Protein AF-A0A6S7JSS0-F1 (afdb_monomer_lite)

Structure (mmCIF, N/CA/C/O backbone):
data_AF-A0A6S7JSS0-F1
#
_entry.id   AF-A0A6S7JSS0-F1
#
loop_
_atom_site.group_PDB
_atom_site.id
_atom_site.type_symbol
_atom_site.label_atom_id
_atom_site.label_alt_id
_atom_site.label_comp_id
_atom_site.label_asym_id
_atom_site.label_entity_id
_atom_site.label_seq_id
_atom_site.pdbx_PDB_ins_code
_atom_site.Cartn_x
_atom_site.Cartn_y
_atom_site.Cartn_z
_atom_site.occupancy
_atom_site.B_iso_or_equiv
_atom_site.auth_seq_id
_atom_site.auth_comp_id
_atom_site.auth_asym_id
_atom_site.auth_atom_id
_atom_site.pdbx_PDB_model_num
ATOM 1 N N . MET A 1 1 ? -29.352 34.157 48.101 1.00 59.28 1 MET A N 1
ATOM 2 C CA . MET A 1 1 ? -29.872 32.986 47.354 1.00 59.28 1 MET A CA 1
ATOM 3 C C . MET A 1 1 ? -29.575 33.046 45.847 1.00 59.28 1 MET A C 1
ATOM 5 O O . MET A 1 1 ? -29.115 32.053 45.307 1.00 59.28 1 MET A O 1
ATOM 9 N N . PHE A 1 2 ? -29.710 34.199 45.176 1.00 61.00 2 PHE A N 1
ATOM 10 C CA . PHE A 1 2 ? -29.478 34.347 43.722 1.00 61.00 2 PHE A CA 1
ATOM 11 C C . PHE A 1 2 ? -28.030 34.146 43.215 1.00 61.00 2 PHE 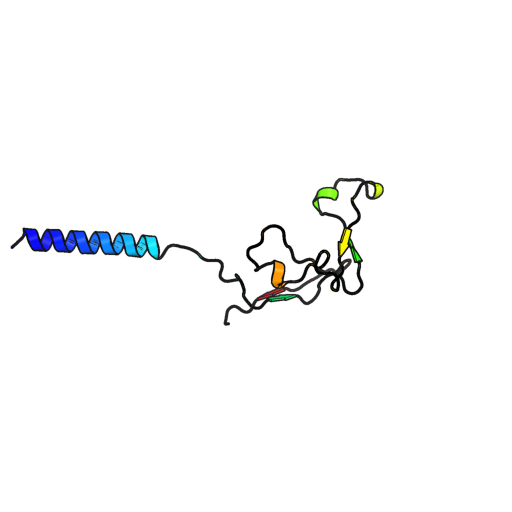A C 1
ATOM 13 O O . PHE A 1 2 ? -27.829 33.821 42.047 1.00 61.00 2 PHE A O 1
ATOM 20 N N . TRP A 1 3 ? -27.013 34.330 44.064 1.00 59.12 3 TRP A N 1
ATOM 21 C CA . TRP A 1 3 ? -25.597 34.257 43.660 1.00 59.12 3 TRP A CA 1
ATOM 22 C C . TRP A 1 3 ? -25.114 32.812 43.437 1.00 59.12 3 TRP A C 1
ATOM 24 O O . TRP A 1 3 ? -24.459 32.521 42.441 1.00 59.12 3 TRP A O 1
ATOM 34 N N . LEU A 1 4 ? -25.537 31.887 44.307 1.00 69.94 4 LEU A N 1
ATOM 35 C CA . LEU A 1 4 ? -25.247 30.450 44.202 1.00 69.94 4 LEU A CA 1
ATOM 36 C C . LEU A 1 4 ? -25.896 29.815 42.962 1.00 69.94 4 LEU A C 1
ATOM 38 O O . LEU A 1 4 ? -25.247 29.042 42.264 1.00 69.94 4 LEU A O 1
ATOM 42 N N . GLN A 1 5 ? -27.136 30.194 42.631 1.00 73.00 5 GLN A N 1
ATOM 43 C CA . GLN A 1 5 ? -27.809 29.729 41.409 1.00 73.00 5 GLN A CA 1
ATOM 44 C C . GLN A 1 5 ? -27.100 30.193 40.130 1.00 73.00 5 GLN A C 1
ATOM 46 O O . GLN A 1 5 ? -26.971 29.416 39.186 1.00 73.00 5 GLN A O 1
ATOM 51 N N . ARG A 1 6 ? -26.612 31.441 40.093 1.00 73.25 6 ARG A N 1
ATOM 52 C CA . ARG A 1 6 ? -25.849 31.960 38.945 1.00 73.25 6 ARG A CA 1
ATOM 53 C C . ARG A 1 6 ? -24.512 31.241 38.776 1.00 73.25 6 ARG A C 1
ATOM 55 O O . ARG A 1 6 ? -24.172 30.878 37.655 1.00 73.25 6 ARG A O 1
ATOM 62 N N . LEU A 1 7 ? -23.790 30.995 39.871 1.00 79.50 7 LEU A N 1
ATOM 63 C CA . LEU A 1 7 ? -22.527 30.250 39.846 1.00 79.50 7 LEU A CA 1
ATOM 64 C C . LEU A 1 7 ? -22.729 28.813 39.337 1.00 79.50 7 LEU A C 1
ATOM 66 O O . LEU A 1 7 ? -21.954 28.322 38.520 1.00 79.50 7 LEU A O 1
ATOM 70 N N . PHE A 1 8 ? -23.811 28.167 39.777 1.00 82.50 8 PHE A N 1
ATOM 71 C CA . PHE A 1 8 ? -24.174 26.812 39.368 1.00 82.50 8 PHE A CA 1
ATOM 72 C C . PHE A 1 8 ? -24.502 26.722 37.870 1.00 82.50 8 PHE A C 1
ATOM 74 O O . PHE A 1 8 ? -23.994 25.841 37.178 1.00 82.50 8 PHE A O 1
ATOM 81 N N . LEU A 1 9 ? -25.276 27.677 37.341 1.00 84.12 9 LEU A N 1
ATOM 82 C CA . LEU A 1 9 ? -25.583 27.767 35.908 1.00 84.12 9 LEU A CA 1
ATOM 83 C C . LEU A 1 9 ? -24.330 28.010 35.054 1.00 84.12 9 LEU A C 1
ATOM 85 O O . LEU A 1 9 ? -24.179 27.388 34.004 1.00 84.12 9 LEU A O 1
ATOM 89 N N . TYR A 1 10 ? -23.408 28.864 35.512 1.00 88.25 10 TYR A N 1
ATOM 90 C CA . TYR A 1 10 ? -22.121 29.069 34.840 1.00 88.25 10 TYR A CA 1
ATOM 91 C C . TYR A 1 10 ? -21.280 27.792 34.815 1.00 88.25 10 TYR A C 1
ATOM 93 O O . TYR A 1 10 ? -20.717 27.450 33.778 1.00 88.25 10 TYR A O 1
ATOM 101 N N . CYS A 1 11 ? -21.227 27.063 35.930 1.00 86.31 11 CYS A N 1
ATOM 102 C CA . CYS A 1 11 ? -20.468 25.820 36.029 1.00 86.31 11 CYS A CA 1
ATOM 103 C C . CYS A 1 11 ? -21.028 24.742 35.086 1.00 86.31 11 CYS A C 1
ATOM 105 O O . CYS A 1 11 ? -20.273 24.133 34.334 1.00 86.31 11 CYS A O 1
ATOM 107 N N . LEU A 1 12 ? -22.357 24.584 35.029 1.00 86.50 12 LEU A N 1
ATOM 108 C CA . LEU A 1 12 ? -23.022 23.683 34.080 1.00 86.50 12 LEU A CA 1
ATOM 109 C C . LEU A 1 12 ? -22.759 24.068 32.618 1.00 86.50 12 LEU A C 1
ATOM 111 O O . LEU A 1 12 ? -22.485 23.197 31.792 1.00 86.50 12 LEU A O 1
ATOM 115 N N . CYS A 1 13 ? -22.802 25.364 32.302 1.00 86.75 13 CYS A N 1
ATOM 116 C CA . CYS A 1 13 ? -22.529 25.859 30.957 1.00 86.75 13 CYS A CA 1
ATOM 117 C C . CYS A 1 13 ? -21.080 25.557 30.545 1.00 86.75 13 CYS A C 1
ATOM 119 O O . CYS A 1 13 ? -20.852 24.942 29.504 1.00 86.75 13 CYS A O 1
ATOM 121 N N . MET A 1 14 ? -20.108 25.874 31.404 1.00 84.25 14 MET A N 1
ATOM 122 C CA . MET A 1 14 ? -18.696 25.570 31.157 1.00 84.25 14 MET A CA 1
ATOM 123 C C . MET A 1 14 ? -18.459 24.062 31.017 1.00 84.25 14 MET A C 1
ATOM 125 O O . MET A 1 14 ? -17.833 23.645 30.047 1.00 84.25 14 MET A O 1
ATOM 129 N N . CYS A 1 15 ? -19.021 23.232 31.904 1.00 85.69 15 CYS A N 1
ATOM 130 C CA . CYS A 1 15 ? -18.938 21.774 31.792 1.00 85.69 15 CYS A CA 1
ATOM 131 C C . CYS A 1 15 ? -19.487 21.273 30.452 1.00 85.69 15 CYS A C 1
ATOM 133 O O . CYS A 1 15 ? -18.858 20.433 29.819 1.00 85.69 15 CYS A O 1
ATOM 135 N N . SER A 1 16 ? -20.613 21.816 29.978 1.00 80.31 16 SER A N 1
ATOM 136 C CA . SER A 1 16 ? -21.195 21.426 28.689 1.00 80.31 16 SER A CA 1
ATOM 137 C C . SER A 1 16 ? -20.324 21.816 27.488 1.00 80.31 16 SER A C 1
ATOM 139 O O . SER A 1 16 ? -20.231 21.052 26.527 1.00 80.31 16 SER A O 1
ATOM 141 N N . VAL A 1 17 ? -19.643 22.965 27.553 1.00 82.88 17 VAL A N 1
ATOM 142 C CA . VAL A 1 17 ? -18.703 23.418 26.518 1.00 82.88 17 VAL A CA 1
ATOM 143 C C . VAL A 1 17 ? -17.461 22.528 26.506 1.00 82.88 17 VAL A C 1
ATOM 145 O O . VAL A 1 17 ? -17.079 22.045 25.443 1.00 82.88 17 VAL A O 1
ATOM 148 N N . PHE A 1 18 ? -16.880 22.231 27.672 1.00 78.50 18 PHE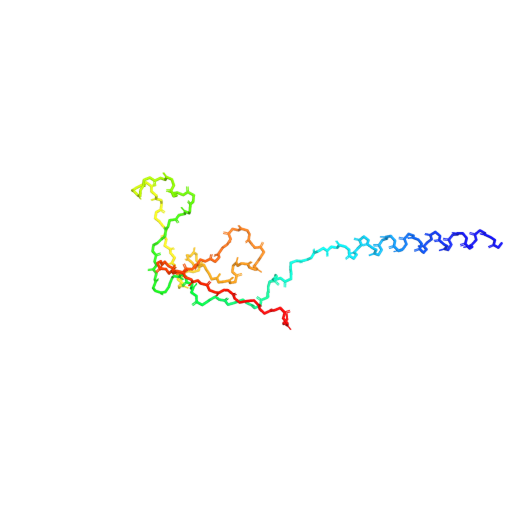 A N 1
ATOM 149 C CA . PHE A 1 18 ? -15.740 21.316 27.775 1.00 78.50 18 PHE A CA 1
ATOM 150 C C . PHE A 1 18 ? -16.086 19.899 27.313 1.00 78.50 18 PHE A C 1
ATOM 152 O O . PHE A 1 18 ? -15.296 19.287 26.600 1.00 78.50 18 PHE A O 1
ATOM 159 N N . TYR A 1 19 ? -17.279 19.398 27.645 1.00 78.19 19 TYR A N 1
ATOM 160 C CA . TYR A 1 19 ? -17.731 18.081 27.197 1.00 78.19 19 TYR A CA 1
ATOM 161 C C . TYR A 1 19 ? -17.863 18.024 25.673 1.00 78.19 19 TYR A C 1
ATOM 163 O O . TYR A 1 19 ? -17.396 17.077 25.048 1.00 78.19 19 TYR A O 1
ATOM 171 N N . ARG A 1 20 ? -18.432 19.072 25.058 1.00 72.38 20 ARG A N 1
ATOM 172 C CA . ARG A 1 20 ? -18.549 19.170 23.596 1.00 72.38 20 ARG A CA 1
ATOM 173 C C . ARG A 1 20 ? -17.184 19.239 22.914 1.00 72.38 20 ARG A C 1
ATOM 175 O O . ARG A 1 20 ? -16.979 18.519 21.942 1.00 72.38 20 ARG A O 1
ATOM 182 N N . LEU A 1 21 ? -16.259 20.036 23.451 1.00 69.88 21 LEU A N 1
ATOM 183 C CA . LEU A 1 21 ? -14.888 20.154 22.939 1.00 69.88 21 LEU A CA 1
ATOM 184 C C . LEU A 1 21 ? -14.094 18.845 23.069 1.00 69.88 21 LEU A C 1
ATOM 186 O O . LEU A 1 21 ? -13.314 18.518 22.181 1.00 69.88 21 LEU A O 1
ATOM 190 N N . ALA A 1 22 ? -14.306 18.078 24.141 1.00 67.38 22 ALA A N 1
ATOM 191 C CA . ALA A 1 22 ? -13.679 16.769 24.315 1.00 67.38 22 ALA A CA 1
ATOM 192 C C . ALA A 1 22 ? -14.291 15.702 23.390 1.00 67.38 22 ALA A C 1
ATOM 194 O O . ALA A 1 22 ? -13.579 14.850 22.869 1.00 67.38 22 ALA A O 1
ATOM 195 N N . SER A 1 23 ? -15.605 15.759 23.155 1.00 62.31 23 SER A N 1
ATOM 196 C CA . SER A 1 23 ? -16.325 14.776 22.335 1.00 62.31 23 SER A CA 1
ATOM 197 C C . SER A 1 23 ? -16.154 14.950 20.821 1.00 62.31 23 SER A C 1
ATOM 199 O O . SER A 1 23 ? -16.523 14.055 20.069 1.00 62.31 23 SER A O 1
ATOM 201 N N . SER A 1 24 ? -15.626 16.086 20.352 1.00 60.50 24 SER A N 1
ATOM 202 C CA . SER A 1 24 ? -15.536 16.394 18.918 1.00 60.50 24 SER A CA 1
ATOM 203 C C . SER A 1 24 ? -14.232 15.945 18.251 1.00 60.50 24 SER A C 1
ATOM 205 O O . SER A 1 24 ? -13.899 16.453 17.181 1.00 60.50 24 SER A O 1
ATOM 207 N N . GLN A 1 25 ? -13.462 15.043 18.862 1.00 72.69 25 GLN A N 1
ATOM 208 C CA . GLN A 1 25 ? -12.280 14.485 18.209 1.00 72.69 25 GLN A CA 1
ATOM 209 C C . GLN A 1 25 ? -12.697 13.315 17.315 1.00 72.69 25 GLN A C 1
ATOM 211 O O . GLN A 1 25 ? -13.157 12.281 17.793 1.00 72.69 25 GLN A O 1
ATOM 216 N N . GLY A 1 26 ? -12.561 13.497 16.000 1.00 76.38 26 GLY A N 1
ATOM 217 C CA . GLY A 1 26 ? -12.603 12.377 15.066 1.00 76.38 26 GLY A CA 1
ATOM 218 C C . GLY A 1 26 ? -11.411 11.454 15.319 1.00 76.38 26 GLY A C 1
ATOM 219 O O . GLY A 1 26 ? -10.328 11.924 15.661 1.00 76.38 26 GLY A O 1
ATOM 220 N N . PHE A 1 27 ? -11.606 10.150 15.153 1.00 85.62 27 PHE A N 1
ATOM 221 C CA . PHE A 1 27 ? -10.545 9.150 15.267 1.00 85.62 27 PHE A CA 1
ATOM 222 C C . PHE A 1 27 ? -10.498 8.295 13.998 1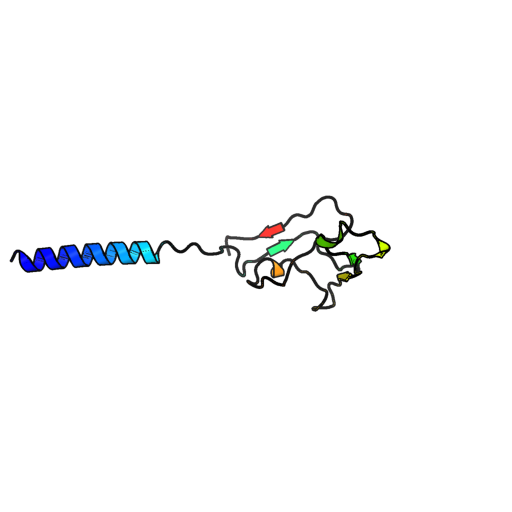.00 85.62 27 PHE A C 1
ATOM 224 O O . PHE A 1 27 ? -11.503 8.164 13.296 1.00 85.62 27 PHE A O 1
ATOM 231 N N . ASN A 1 28 ? -9.337 7.709 13.699 1.00 88.38 28 ASN A N 1
ATOM 232 C CA . ASN A 1 28 ? -9.215 6.739 12.616 1.00 88.38 28 ASN A CA 1
ATOM 233 C C . ASN A 1 28 ? -9.813 5.397 13.069 1.00 88.38 28 ASN A C 1
ATOM 235 O O . ASN A 1 28 ? -9.191 4.666 13.837 1.00 88.38 28 ASN A O 1
ATOM 239 N N . SER A 1 29 ? -11.017 5.067 12.598 1.00 89.81 29 SER A N 1
ATOM 240 C CA . SER A 1 29 ? -11.702 3.814 12.946 1.00 89.81 29 SER A CA 1
ATOM 241 C C . SER A 1 29 ? -11.030 2.557 12.392 1.00 89.81 29 SER A C 1
ATOM 243 O O . SER A 1 29 ? -11.392 1.461 12.812 1.00 89.81 29 SER A O 1
ATOM 245 N N . PHE A 1 30 ? -10.082 2.705 11.463 1.00 91.25 30 PHE A N 1
ATOM 246 C CA . PHE A 1 30 ? -9.348 1.602 10.839 1.00 91.25 30 PHE A CA 1
ATOM 247 C C . PHE A 1 30 ? -8.015 1.288 11.524 1.00 91.25 30 PHE A C 1
ATOM 249 O O . PHE A 1 30 ? -7.431 0.246 11.240 1.00 91.25 30 PHE A O 1
ATOM 256 N N . LEU A 1 31 ? -7.531 2.167 12.410 1.00 92.44 31 LEU A N 1
ATOM 257 C CA . LEU A 1 31 ? -6.245 2.004 13.085 1.00 92.44 31 LEU A CA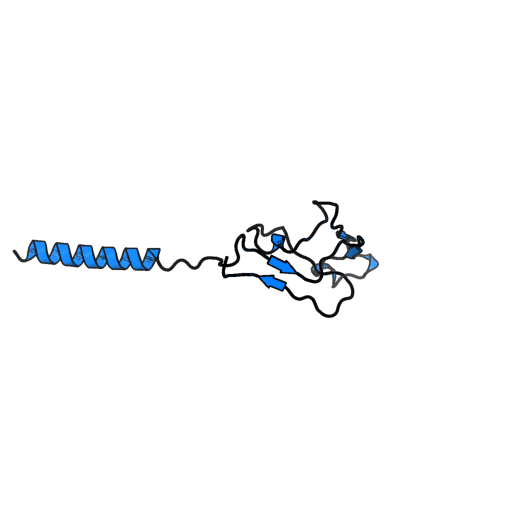 1
ATOM 258 C C . LEU A 1 31 ? -6.182 0.647 13.802 1.00 92.44 31 LEU A C 1
ATOM 260 O O . LEU A 1 31 ? -7.032 0.354 14.645 1.00 92.44 31 LEU A O 1
ATOM 264 N N . ASN A 1 32 ? -5.168 -0.157 13.471 1.00 90.4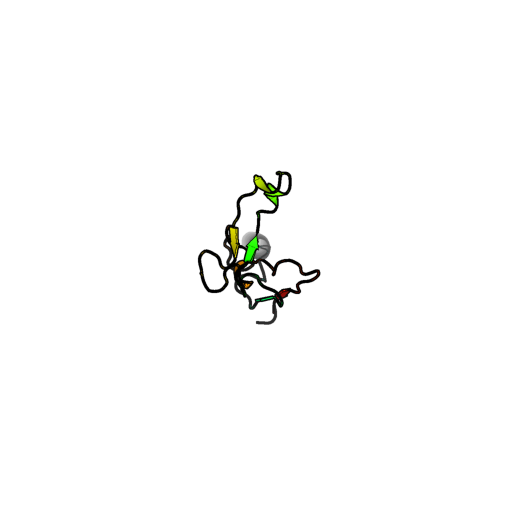4 32 ASN A N 1
ATOM 265 C CA . ASN A 1 32 ? -4.940 -1.495 14.028 1.00 90.44 32 ASN A CA 1
ATOM 266 C C . ASN A 1 32 ? -6.128 -2.478 13.908 1.00 90.44 32 ASN A C 1
ATOM 268 O O . ASN A 1 32 ? -6.217 -3.417 14.698 1.00 90.44 32 ASN A O 1
ATOM 272 N N . LYS A 1 33 ? -7.052 -2.274 12.957 1.00 92.62 33 LYS A N 1
ATOM 273 C CA . LYS A 1 33 ? -8.135 -3.232 12.664 1.00 92.62 33 LYS A CA 1
ATOM 274 C C . LYS A 1 33 ? -7.645 -4.437 11.864 1.00 92.62 33 LYS A C 1
ATOM 276 O O . LYS A 1 33 ? -6.579 -4.411 11.265 1.00 92.62 33 LYS A O 1
ATOM 281 N N . ASP A 1 34 ? -8.457 -5.483 11.791 1.00 93.50 34 ASP A N 1
ATOM 282 C CA . ASP A 1 34 ? -8.176 -6.587 10.878 1.00 93.50 34 ASP A CA 1
ATOM 283 C C . ASP A 1 34 ? -8.438 -6.156 9.430 1.00 93.50 34 ASP A C 1
ATOM 285 O O . ASP A 1 34 ? -9.529 -5.694 9.075 1.00 93.50 34 ASP A O 1
ATOM 289 N N . ILE A 1 35 ? -7.412 -6.310 8.593 1.00 95.56 35 ILE A N 1
ATOM 290 C CA . ILE A 1 35 ? -7.421 -5.934 7.181 1.00 95.56 35 ILE A CA 1
ATOM 291 C C . ILE A 1 35 ? -6.920 -7.085 6.313 1.00 95.56 35 ILE A C 1
ATOM 293 O O . ILE A 1 35 ? -5.917 -7.730 6.618 1.00 95.56 35 ILE A O 1
ATOM 297 N N . ASP A 1 36 ? -7.607 -7.302 5.198 1.00 96.12 36 ASP A N 1
ATOM 298 C CA . ASP A 1 36 ? -7.256 -8.286 4.183 1.00 96.12 36 ASP A CA 1
ATOM 299 C C . ASP A 1 36 ? -7.233 -7.635 2.797 1.00 96.12 36 ASP A C 1
ATOM 301 O O . ASP A 1 36 ? -8.006 -6.717 2.506 1.00 96.12 36 ASP A O 1
ATOM 305 N N . ALA A 1 37 ? -6.352 -8.127 1.930 1.00 97.50 37 ALA A N 1
ATOM 306 C CA . ALA A 1 37 ? -6.353 -7.788 0.515 1.00 97.50 37 ALA A CA 1
ATOM 307 C C . ALA A 1 37 ? -6.123 -9.057 -0.300 1.00 97.50 37 ALA A C 1
ATOM 309 O O . ALA A 1 37 ? -5.163 -9.792 -0.064 1.00 97.50 37 ALA A O 1
ATOM 310 N N . ASN A 1 38 ? -6.983 -9.288 -1.291 1.00 96.88 38 ASN A N 1
ATOM 311 C CA . ASN A 1 38 ? -6.933 -10.508 -2.099 1.00 96.88 38 ASN A CA 1
ATOM 312 C C . ASN A 1 38 ? -5.645 -10.646 -2.929 1.00 96.88 38 ASN A C 1
ATOM 314 O O . ASN A 1 38 ? -5.197 -11.761 -3.170 1.00 96.88 38 ASN A O 1
ATOM 318 N N . GLU A 1 39 ? -5.049 -9.530 -3.343 1.00 97.50 39 G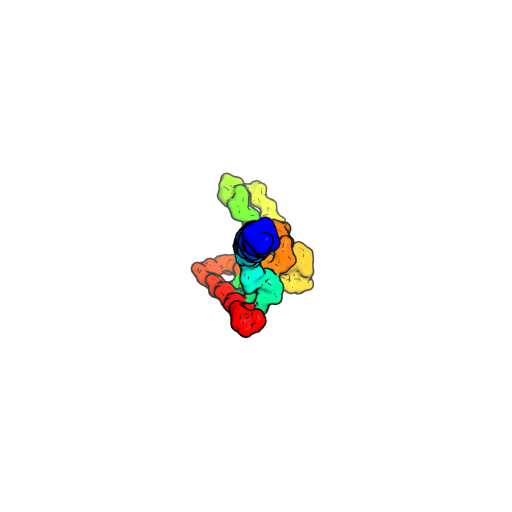LU A N 1
ATOM 319 C CA . GLU A 1 39 ? -3.854 -9.489 -4.181 1.00 97.50 39 GLU A CA 1
ATOM 320 C C . GLU A 1 39 ? -2.791 -8.611 -3.525 1.00 97.50 39 GLU A C 1
ATOM 322 O O . GLU A 1 39 ? -2.962 -7.404 -3.401 1.00 97.50 39 GLU A O 1
ATOM 327 N N . THR A 1 40 ? -1.666 -9.200 -3.127 1.00 98.06 40 THR A N 1
ATOM 328 C CA . THR A 1 40 ? -0.531 -8.482 -2.527 1.00 98.06 40 THR A CA 1
ATOM 329 C C . THR A 1 40 ? 0.751 -8.872 -3.254 1.00 98.06 40 THR A C 1
ATOM 331 O O . THR A 1 40 ? 0.928 -10.034 -3.628 1.00 98.06 40 THR A O 1
ATOM 334 N N . CYS A 1 41 ? 1.640 -7.907 -3.482 1.00 98.00 41 CYS A N 1
ATOM 335 C CA . CYS A 1 41 ? 2.897 -8.154 -4.177 1.00 98.00 41 CYS A CA 1
ATOM 336 C C . CYS A 1 41 ? 3.824 -9.109 -3.410 1.00 98.00 41 CYS A C 1
ATOM 338 O O . CYS A 1 41 ? 3.698 -9.332 -2.204 1.00 98.00 41 CYS A O 1
ATOM 340 N N . GLY A 1 42 ? 4.819 -9.643 -4.119 1.00 97.50 42 GLY A N 1
ATOM 341 C CA . GLY A 1 42 ? 5.940 -10.342 -3.496 1.00 97.50 42 GLY A CA 1
ATOM 342 C C . GLY A 1 42 ? 5.797 -11.859 -3.385 1.00 97.50 42 GLY A C 1
ATOM 343 O O . GLY A 1 42 ? 6.685 -12.486 -2.808 1.00 97.50 42 GLY A O 1
ATOM 344 N N . ASN A 1 43 ? 4.744 -12.455 -3.962 1.00 95.75 43 ASN A N 1
ATOM 345 C CA . ASN A 1 43 ? 4.649 -13.902 -4.175 1.00 95.75 43 ASN A CA 1
ATOM 346 C C . ASN A 1 43 ? 4.188 -14.264 -5.616 1.00 95.75 43 ASN A C 1
ATOM 348 O O . ASN A 1 43 ? 2.983 -14.270 -5.908 1.00 95.75 43 ASN A O 1
ATOM 352 N N . PRO A 1 44 ? 5.126 -14.580 -6.536 1.00 96.56 44 PRO A N 1
ATOM 353 C CA . PRO A 1 44 ? 6.584 -14.537 -6.360 1.00 96.56 44 PRO A CA 1
ATOM 354 C C . PRO A 1 44 ? 7.115 -13.098 -6.224 1.00 96.56 44 PRO A C 1
ATOM 356 O O . PRO A 1 44 ? 6.389 -12.138 -6.475 1.00 96.56 44 PRO A O 1
ATOM 359 N N . ALA A 1 45 ? 8.385 -12.948 -5.828 1.00 97.94 45 ALA A N 1
ATOM 360 C CA . ALA A 1 45 ? 9.035 -11.639 -5.784 1.00 97.94 45 ALA A CA 1
ATOM 361 C C . ALA A 1 45 ? 8.989 -10.957 -7.162 1.00 97.94 45 ALA A C 1
ATOM 363 O O . ALA A 1 45 ? 9.258 -11.592 -8.183 1.00 97.94 45 ALA A O 1
ATOM 364 N N . GLU A 1 46 ? 8.660 -9.668 -7.188 1.00 97.75 46 GLU A N 1
ATOM 365 C CA . GLU A 1 46 ? 8.404 -8.928 -8.425 1.00 97.75 46 GLU A CA 1
ATOM 366 C C . GLU A 1 46 ? 9.065 -7.549 -8.428 1.00 97.75 46 GLU A C 1
ATOM 368 O O . GLU A 1 46 ? 9.309 -6.946 -7.382 1.00 97.75 46 GLU A O 1
ATOM 373 N N . ILE A 1 47 ? 9.382 -7.060 -9.628 1.00 96.62 47 ILE A N 1
ATOM 374 C CA . ILE A 1 47 ? 9.993 -5.746 -9.836 1.00 96.62 47 ILE A CA 1
ATOM 375 C C . ILE A 1 47 ? 8.899 -4.687 -9.944 1.00 96.62 47 ILE A C 1
ATOM 377 O O . ILE A 1 47 ? 7.921 -4.872 -10.666 1.00 96.62 47 ILE A O 1
ATOM 381 N N . TYR A 1 48 ? 9.111 -3.543 -9.300 1.00 95.75 48 TYR A N 1
ATOM 382 C CA . TYR A 1 48 ? 8.264 -2.367 -9.454 1.00 95.75 48 TYR A CA 1
ATOM 383 C C . TYR A 1 48 ? 9.091 -1.081 -9.564 1.00 95.75 48 TYR A C 1
ATOM 385 O O . TYR A 1 48 ? 10.302 -1.063 -9.334 1.00 95.75 48 TYR A O 1
ATOM 393 N N . PHE A 1 49 ? 8.412 0.002 -9.932 1.00 95.44 49 PHE A N 1
ATOM 394 C CA . PHE A 1 49 ? 8.965 1.350 -10.025 1.00 95.44 49 PHE A CA 1
ATOM 395 C C . PHE A 1 49 ? 8.047 2.304 -9.269 1.00 95.44 49 PHE A C 1
ATOM 397 O O . PHE A 1 49 ? 6.836 2.078 -9.208 1.00 95.44 49 PHE A O 1
ATOM 404 N N . ARG A 1 50 ? 8.590 3.389 -8.714 1.00 93.62 50 ARG A N 1
ATOM 405 C CA . ARG A 1 50 ? 7.755 4.372 -8.011 1.00 93.62 50 ARG A CA 1
ATOM 406 C C . ARG A 1 50 ? 6.864 5.105 -9.010 1.00 93.62 50 ARG A C 1
ATOM 408 O O . ARG A 1 50 ? 7.332 5.535 -10.061 1.00 93.62 50 ARG A O 1
ATOM 415 N N . THR A 1 51 ? 5.608 5.350 -8.646 1.00 91.50 51 THR A N 1
ATOM 416 C CA . THR A 1 51 ? 4.651 6.082 -9.499 1.00 91.50 51 THR A CA 1
ATOM 417 C C . THR A 1 51 ? 5.168 7.466 -9.909 1.00 91.50 51 THR A C 1
ATOM 419 O O . THR A 1 51 ? 4.945 7.903 -11.035 1.00 91.50 51 THR A O 1
ATOM 422 N N . GLN A 1 52 ? 5.932 8.130 -9.033 1.00 94.06 52 GLN A N 1
ATOM 423 C CA . GLN A 1 52 ? 6.562 9.432 -9.300 1.00 94.06 52 GLN A CA 1
ATOM 424 C C . GLN A 1 52 ? 7.561 9.391 -10.474 1.00 94.06 52 GLN A C 1
ATOM 426 O O . GLN A 1 52 ? 7.756 10.391 -11.158 1.00 94.06 52 GLN A O 1
ATOM 431 N N . GLU A 1 53 ? 8.151 8.228 -10.761 1.00 95.69 53 GLU A N 1
ATOM 432 C CA . GLU A 1 53 ? 9.071 8.020 -11.884 1.00 95.69 53 GLU A CA 1
ATOM 433 C C . GLU A 1 53 ? 8.337 7.714 -13.202 1.00 95.69 53 GLU A C 1
ATOM 435 O O . GLU A 1 53 ? 8.971 7.474 -14.231 1.00 95.69 53 GLU A O 1
ATOM 440 N N . GLY A 1 54 ? 6.998 7.745 -13.210 1.00 92.62 54 GLY A N 1
ATOM 441 C CA . GLY A 1 54 ? 6.181 7.504 -14.400 1.00 92.62 54 GLY A CA 1
ATOM 442 C C . GLY A 1 54 ? 6.498 8.451 -15.564 1.00 92.62 54 GLY A C 1
ATOM 443 O O . GLY A 1 54 ? 6.405 8.047 -16.722 1.00 92.62 54 GLY A O 1
ATOM 444 N N . VAL A 1 55 ? 6.954 9.672 -15.262 1.00 94.94 55 VAL A N 1
ATOM 445 C CA . VAL A 1 55 ? 7.379 10.680 -16.250 1.00 94.94 55 VAL A CA 1
ATOM 446 C C . VAL A 1 55 ? 8.766 10.413 -16.843 1.00 94.94 55 VAL A C 1
ATOM 448 O O . VAL A 1 55 ? 9.103 10.954 -17.895 1.00 94.94 55 VAL A O 1
ATOM 451 N N . LEU A 1 56 ? 9.584 9.593 -16.180 1.00 96.19 56 LEU A N 1
ATOM 452 C CA . LEU A 1 56 ? 10.927 9.266 -16.640 1.00 96.19 56 LEU A CA 1
ATOM 453 C C . LEU A 1 56 ? 10.874 8.174 -17.709 1.00 96.19 56 LEU A C 1
ATOM 455 O O . LEU A 1 56 ? 10.030 7.269 -17.679 1.00 96.19 56 LEU A O 1
ATOM 459 N N . HIS A 1 57 ? 11.845 8.224 -18.624 1.00 94.56 57 HIS A N 1
ATOM 460 C CA . HIS A 1 57 ? 12.093 7.138 -19.566 1.00 94.56 57 HIS A CA 1
ATOM 461 C C . HIS A 1 57 ? 12.313 5.822 -18.792 1.00 94.56 57 HIS A C 1
ATOM 463 O O . HIS A 1 57 ? 13.032 5.851 -17.793 1.00 94.56 57 HIS A O 1
ATOM 469 N N . PRO A 1 58 ? 11.786 4.661 -19.235 1.00 89.38 58 PRO A N 1
ATOM 470 C CA . PRO A 1 58 ? 11.868 3.404 -18.477 1.00 89.38 58 PRO A CA 1
ATOM 471 C C . PRO A 1 58 ? 13.280 3.021 -18.009 1.00 89.38 58 PRO A C 1
ATOM 473 O O . PRO A 1 58 ? 13.449 2.496 -16.918 1.00 89.38 58 PRO A O 1
ATOM 476 N N . ARG A 1 59 ? 14.308 3.340 -18.808 1.00 91.69 59 ARG A N 1
ATOM 477 C CA . ARG A 1 59 ? 15.728 3.095 -18.472 1.00 91.69 59 ARG A CA 1
ATOM 478 C C . ARG A 1 59 ? 16.297 3.988 -17.361 1.00 91.69 59 ARG A C 1
ATOM 480 O O . ARG A 1 59 ? 17.393 3.716 -16.894 1.00 91.69 59 ARG A O 1
ATOM 487 N N . LEU A 1 60 ? 15.606 5.069 -17.008 1.00 96.12 60 LEU A N 1
ATOM 488 C CA . LEU A 1 60 ? 16.013 6.026 -15.975 1.00 96.12 60 LEU A CA 1
ATOM 489 C C . LEU A 1 60 ? 15.260 5.817 -14.655 1.00 96.12 60 LEU A C 1
ATOM 491 O O . LEU A 1 60 ? 15.513 6.544 -13.702 1.00 96.12 60 LEU A O 1
ATOM 495 N N . ARG A 1 61 ? 14.316 4.870 -14.607 1.00 96.44 61 ARG A N 1
ATOM 496 C CA . ARG A 1 61 ? 13.541 4.568 -13.401 1.00 96.44 61 ARG A CA 1
ATOM 497 C C . ARG A 1 61 ? 14.352 3.694 -12.454 1.00 96.44 61 ARG A C 1
ATOM 499 O O . ARG A 1 61 ? 15.117 2.834 -12.897 1.00 96.44 61 ARG A O 1
ATOM 506 N N . THR A 1 62 ? 14.150 3.879 -11.158 1.00 96.88 62 THR A N 1
ATOM 507 C CA . THR A 1 62 ? 14.823 3.096 -10.128 1.00 96.88 62 THR A CA 1
ATOM 508 C C . THR A 1 62 ? 14.091 1.779 -9.942 1.00 96.88 62 THR A C 1
ATOM 510 O O . THR A 1 62 ? 12.939 1.740 -9.514 1.00 96.88 62 THR A O 1
ATOM 513 N N . MET A 1 63 ? 14.771 0.681 -10.262 1.00 95.38 63 MET A N 1
ATOM 514 C CA . MET A 1 63 ? 14.225 -0.656 -10.076 1.00 95.38 63 MET A CA 1
ATOM 515 C C . MET A 1 63 ? 14.155 -1.002 -8.586 1.00 95.38 63 MET A C 1
ATOM 517 O O . MET A 1 63 ? 15.176 -0.999 -7.898 1.00 95.38 63 MET A O 1
ATOM 521 N N . LEU A 1 64 ? 12.962 -1.340 -8.106 1.00 96.75 64 LEU A N 1
ATOM 522 C CA . LEU A 1 64 ? 12.717 -1.839 -6.755 1.00 96.75 64 LEU A CA 1
ATOM 523 C C . LEU A 1 64 ? 12.148 -3.255 -6.825 1.00 96.75 64 LEU A C 1
ATOM 525 O O . LEU A 1 64 ? 11.656 -3.690 -7.865 1.00 96.75 64 LEU A O 1
ATOM 529 N N . VAL A 1 65 ? 12.236 -3.986 -5.716 1.00 98.12 65 VAL A N 1
ATOM 530 C CA . VAL A 1 65 ? 11.743 -5.363 -5.613 1.00 98.12 65 VAL A CA 1
ATOM 531 C C . VAL A 1 65 ? 10.746 -5.429 -4.473 1.00 98.12 65 VAL A C 1
ATOM 533 O O . VAL A 1 65 ? 11.081 -5.016 -3.367 1.00 98.12 65 VAL A O 1
ATOM 536 N N . CYS A 1 66 ? 9.560 -5.971 -4.739 1.00 98.31 66 CYS A N 1
ATOM 537 C CA . CYS A 1 66 ? 8.653 -6.428 -3.698 1.00 98.31 66 CYS A CA 1
ATOM 538 C C . CYS A 1 66 ? 8.884 -7.920 -3.453 1.00 98.31 66 CYS A C 1
ATOM 540 O O . CYS A 1 66 ? 8.865 -8.720 -4.392 1.00 98.31 66 CYS A O 1
ATOM 542 N N . ASN A 1 67 ? 9.104 -8.301 -2.197 1.00 98.44 67 ASN A N 1
ATOM 543 C CA . ASN A 1 67 ? 9.284 -9.687 -1.784 1.00 98.44 67 ASN A CA 1
ATOM 544 C C . ASN A 1 67 ? 8.565 -9.939 -0.453 1.00 98.44 67 ASN A C 1
ATOM 546 O O . ASN A 1 67 ? 8.940 -9.375 0.571 1.00 98.44 67 ASN A O 1
ATOM 550 N N . ALA A 1 68 ? 7.566 -10.824 -0.453 1.00 98.00 68 ALA A N 1
ATOM 551 C CA . ALA A 1 68 ? 6.743 -11.099 0.723 1.00 98.00 68 ALA A CA 1
ATOM 552 C C . ALA A 1 68 ? 7.511 -11.815 1.849 1.00 98.00 68 ALA A C 1
ATOM 554 O O . ALA A 1 68 ? 7.077 -11.781 2.997 1.00 98.00 68 ALA A O 1
ATOM 555 N N . THR A 1 69 ? 8.648 -12.453 1.545 1.00 97.81 69 THR A N 1
ATOM 556 C CA . THR A 1 69 ? 9.479 -13.139 2.550 1.00 97.81 69 THR A CA 1
ATOM 557 C C . THR A 1 69 ? 10.558 -12.244 3.163 1.00 97.81 69 THR A C 1
ATOM 559 O O . THR A 1 69 ? 11.231 -12.676 4.094 1.00 97.81 69 THR A O 1
ATOM 562 N N . ASP A 1 70 ? 10.776 -11.041 2.623 1.00 97.88 70 ASP A N 1
ATOM 563 C CA . ASP A 1 70 ? 11.784 -10.082 3.088 1.00 97.88 70 ASP A CA 1
ATOM 564 C C . ASP A 1 70 ? 11.065 -8.886 3.736 1.00 97.88 70 ASP A C 1
ATOM 566 O O . ASP A 1 70 ? 10.459 -8.097 3.011 1.00 97.88 70 ASP A O 1
ATOM 570 N N . PRO A 1 71 ? 11.093 -8.732 5.074 1.00 95.75 71 PRO A N 1
ATOM 571 C CA . PRO A 1 71 ? 10.360 -7.677 5.774 1.00 95.75 71 PRO A CA 1
ATOM 572 C C . PRO A 1 71 ? 10.633 -6.264 5.241 1.00 95.75 71 PRO A C 1
ATOM 574 O O . PRO A 1 71 ? 9.691 -5.481 5.129 1.00 95.75 71 PRO A O 1
ATOM 577 N N . GLU A 1 72 ? 11.871 -5.980 4.819 1.00 96.56 72 GLU A N 1
ATOM 578 C CA . GLU A 1 72 ? 12.309 -4.675 4.289 1.00 96.56 72 GLU A CA 1
ATOM 579 C C . GLU A 1 72 ? 11.776 -4.383 2.878 1.00 96.56 72 GLU A C 1
ATOM 581 O O . GLU A 1 72 ? 11.807 -3.249 2.402 1.00 96.56 72 GLU A O 1
ATOM 586 N N . LYS A 1 73 ? 11.314 -5.422 2.177 1.00 97.75 73 LYS A N 1
ATOM 587 C CA . LYS A 1 73 ? 10.796 -5.356 0.802 1.00 97.75 73 LYS A CA 1
ATOM 588 C C . LYS A 1 73 ? 9.358 -5.855 0.695 1.00 97.75 73 LYS A C 1
ATOM 590 O O . LYS A 1 73 ? 8.846 -6.039 -0.409 1.00 97.75 73 LYS A O 1
ATOM 595 N N . SER A 1 74 ? 8.725 -6.131 1.827 1.00 97.81 74 SER A N 1
ATOM 596 C CA . SER A 1 74 ? 7.344 -6.586 1.897 1.00 97.81 74 SER A CA 1
ATOM 597 C C . SER A 1 74 ? 6.414 -5.381 1.992 1.00 97.81 74 SER A C 1
ATOM 599 O O . SER A 1 74 ? 6.740 -4.396 2.649 1.00 97.81 74 SER A O 1
ATOM 601 N N . HIS A 1 75 ? 5.247 -5.468 1.357 1.00 98.00 75 HIS A N 1
ATOM 602 C CA . HIS A 1 75 ? 4.232 -4.409 1.376 1.00 98.00 75 HIS A CA 1
ATOM 603 C C . HIS A 1 75 ? 2.842 -4.982 1.731 1.00 98.00 75 HIS A C 1
ATOM 605 O O . HIS A 1 75 ? 1.925 -4.932 0.908 1.00 98.00 75 HIS A O 1
ATOM 611 N N . PRO A 1 76 ? 2.680 -5.614 2.914 1.00 98.06 76 PRO A N 1
ATOM 612 C CA . PRO A 1 76 ? 1.442 -6.274 3.329 1.00 98.06 76 PRO A CA 1
ATOM 613 C C . PRO A 1 76 ? 0.291 -5.295 3.634 1.00 98.06 76 PRO A C 1
ATOM 615 O O . PRO A 1 76 ? 0.543 -4.144 3.983 1.00 98.06 76 PRO A O 1
ATOM 618 N N . PRO A 1 77 ? -0.978 -5.756 3.613 1.00 97.56 77 PRO A N 1
ATOM 619 C CA . PRO A 1 77 ? -2.156 -4.909 3.854 1.00 97.56 77 PRO A CA 1
ATOM 620 C C . PRO A 1 77 ? -2.153 -4.170 5.195 1.00 97.56 77 PRO A C 1
ATOM 622 O O . PRO A 1 77 ? -2.624 -3.039 5.277 1.00 97.56 77 PRO A O 1
ATOM 625 N N . ARG A 1 78 ? -1.561 -4.772 6.236 1.00 96.31 78 ARG A N 1
ATOM 626 C CA . ARG A 1 78 ? -1.420 -4.162 7.571 1.00 96.31 78 ARG A CA 1
ATOM 627 C C . ARG A 1 78 ? -0.706 -2.803 7.560 1.00 96.31 78 ARG A C 1
ATOM 629 O O . ARG A 1 78 ? -0.935 -2.009 8.457 1.00 96.31 78 ARG A O 1
ATOM 636 N N . TYR A 1 79 ? 0.114 -2.520 6.545 1.00 97.44 79 TYR A N 1
ATOM 637 C CA . TYR A 1 79 ? 0.792 -1.228 6.400 1.00 97.44 79 TYR A CA 1
ATOM 638 C C . TYR A 1 79 ? -0.150 -0.077 6.013 1.00 97.44 79 TYR A C 1
ATOM 640 O O . TYR A 1 79 ? 0.272 1.063 5.932 1.00 97.44 79 TYR A O 1
ATOM 648 N N . MET A 1 80 ? -1.433 -0.335 5.742 1.00 95.44 80 MET A N 1
ATOM 649 C CA . MET A 1 80 ? -2.419 0.737 5.533 1.00 95.44 80 MET A CA 1
ATOM 650 C C . MET A 1 80 ? -3.015 1.277 6.842 1.00 95.44 80 MET A C 1
ATOM 652 O O . MET A 1 80 ? -3.764 2.253 6.813 1.00 95.44 80 MET A O 1
ATOM 656 N N . ILE A 1 81 ? -2.755 0.614 7.971 1.00 95.25 81 ILE A N 1
ATOM 657 C CA . ILE A 1 81 ? -3.462 0.828 9.242 1.00 95.25 81 ILE A CA 1
ATOM 658 C C . ILE A 1 81 ? -2.523 0.847 10.460 1.00 95.25 81 ILE A C 1
ATOM 660 O O . ILE A 1 81 ? -3.002 0.731 11.588 1.00 95.25 81 ILE A O 1
ATOM 664 N N . ASP A 1 82 ? -1.212 0.945 10.241 1.00 94.69 82 ASP A N 1
ATOM 665 C CA . ASP A 1 82 ? -0.158 0.860 11.264 1.00 94.69 82 ASP A CA 1
ATOM 666 C C . ASP A 1 82 ? 0.271 2.228 11.835 1.00 94.69 82 ASP A C 1
ATOM 668 O O . ASP A 1 82 ? 1.143 2.275 12.699 1.00 94.69 82 ASP A O 1
ATOM 672 N N . ASP A 1 83 ? -0.366 3.320 11.392 1.00 93.31 83 ASP A N 1
ATOM 673 C CA . ASP A 1 83 ? -0.043 4.720 11.739 1.00 93.31 83 ASP A CA 1
ATOM 674 C C . ASP A 1 83 ? 1.332 5.204 11.234 1.00 93.31 83 ASP A C 1
ATOM 676 O O . ASP A 1 83 ? 1.747 6.324 11.538 1.00 93.31 83 ASP A O 1
ATOM 680 N N . ASP A 1 84 ? 2.034 4.397 10.430 1.00 94.88 84 ASP A N 1
ATOM 681 C CA . ASP A 1 84 ? 3.296 4.784 9.806 1.00 94.88 84 ASP A CA 1
ATOM 682 C C . ASP A 1 84 ? 3.034 5.358 8.403 1.00 94.88 84 ASP A C 1
ATOM 684 O O . ASP A 1 84 ? 2.443 4.734 7.528 1.00 94.88 84 ASP A O 1
ATOM 688 N N . LEU A 1 85 ? 3.477 6.595 8.171 1.00 92.62 85 LEU A N 1
ATOM 689 C CA . LEU A 1 85 ? 3.290 7.288 6.891 1.00 92.62 85 LEU A CA 1
ATOM 690 C C . LEU A 1 85 ? 4.329 6.895 5.828 1.00 92.62 85 LEU A C 1
ATOM 692 O O . LEU A 1 85 ? 4.254 7.366 4.690 1.00 92.62 85 LEU A O 1
ATOM 696 N N . VAL A 1 86 ? 5.336 6.101 6.201 1.00 94.56 86 VAL A N 1
ATOM 697 C CA . VAL A 1 86 ? 6.402 5.627 5.309 1.00 94.56 86 VAL A CA 1
ATOM 698 C C . VAL A 1 86 ? 6.066 4.258 4.724 1.00 94.56 86 VAL A C 1
ATOM 700 O O . VAL A 1 86 ? 6.481 3.954 3.599 1.00 94.56 86 VAL A O 1
ATOM 703 N N . THR A 1 87 ? 5.327 3.433 5.464 1.00 96.38 87 THR A N 1
ATOM 704 C CA . THR A 1 87 ? 4.895 2.113 5.012 1.00 96.38 87 THR A CA 1
ATOM 705 C C . THR A 1 87 ? 3.714 2.236 4.047 1.00 96.38 87 THR A C 1
ATOM 707 O O . THR A 1 87 ? 3.022 3.250 3.955 1.00 96.38 87 THR A O 1
ATOM 710 N N . PHE A 1 88 ? 3.535 1.213 3.215 1.00 96.69 88 PHE A N 1
ATOM 711 C CA . PHE A 1 88 ? 2.423 1.137 2.276 1.00 96.69 88 PHE A CA 1
ATOM 712 C C . PHE A 1 88 ? 2.148 -0.315 1.903 1.00 96.69 88 PHE A C 1
ATOM 714 O O . PHE A 1 88 ? 3.063 -1.140 1.837 1.00 96.69 88 PHE A O 1
ATOM 721 N N . TRP A 1 89 ? 0.885 -0.614 1.614 1.00 97.69 89 TRP A N 1
ATOM 722 C CA . TRP A 1 89 ? 0.510 -1.836 0.912 1.00 97.69 89 TRP A CA 1
ATOM 723 C C . TRP A 1 89 ? 0.677 -1.660 -0.598 1.00 97.69 89 TRP A C 1
ATOM 725 O O . TRP A 1 89 ? 0.460 -0.572 -1.136 1.00 97.69 89 TRP A O 1
ATOM 735 N N . GLN A 1 90 ? 1.020 -2.745 -1.289 1.00 97.62 90 GLN A N 1
ATOM 736 C CA . GLN A 1 90 ? 1.085 -2.773 -2.744 1.00 97.62 90 GLN A CA 1
ATOM 737 C C . GLN A 1 90 ? 0.455 -4.060 -3.287 1.00 97.62 90 GLN A C 1
ATOM 739 O O . GLN A 1 90 ? 0.773 -5.169 -2.849 1.00 97.62 90 GLN A O 1
ATOM 744 N N . SER A 1 91 ? -0.417 -3.905 -4.284 1.00 97.50 91 SER A N 1
ATOM 745 C CA . SER A 1 91 ? -1.007 -5.027 -5.008 1.00 97.50 91 SER A CA 1
ATOM 746 C C . SER A 1 91 ? 0.009 -5.723 -5.912 1.00 97.50 91 SER A C 1
ATOM 748 O O . SER A 1 91 ? 1.056 -5.167 -6.244 1.00 97.50 91 SER A O 1
ATOM 750 N N . LYS A 1 92 ? -0.335 -6.920 -6.382 1.00 96.69 92 LYS A N 1
ATOM 751 C CA . LYS A 1 92 ? 0.451 -7.622 -7.401 1.00 96.69 92 LYS A CA 1
ATOM 752 C C . LYS A 1 92 ? 0.531 -6.828 -8.712 1.00 96.69 92 LYS A C 1
ATOM 754 O O . LYS A 1 92 ? -0.399 -6.090 -9.051 1.00 96.69 92 LYS A O 1
ATOM 759 N N . ALA A 1 93 ? 1.620 -6.982 -9.463 1.00 93.31 93 ALA A N 1
ATOM 760 C CA . ALA A 1 93 ? 1.752 -6.387 -10.789 1.00 93.31 93 ALA A CA 1
ATOM 761 C C . ALA A 1 93 ? 0.804 -7.034 -11.822 1.00 93.31 93 ALA A C 1
ATOM 763 O O . ALA A 1 93 ? 0.460 -8.212 -11.729 1.00 93.31 93 ALA A O 1
ATOM 764 N N . SER A 1 94 ? 0.432 -6.263 -12.853 1.00 91.88 94 SER A N 1
ATOM 765 C CA . SER A 1 94 ? -0.343 -6.739 -14.016 1.00 91.88 94 SER A CA 1
ATOM 766 C C . SER A 1 94 ? -1.715 -7.351 -13.687 1.00 91.88 94 SER A C 1
ATOM 768 O O . SER A 1 94 ? -2.145 -8.294 -14.349 1.00 91.88 94 SER A O 1
ATOM 770 N N . ILE A 1 95 ? -2.412 -6.794 -12.694 1.00 94.75 95 ILE A N 1
ATOM 771 C CA . ILE A 1 95 ? -3.810 -7.114 -12.376 1.00 94.75 95 ILE A CA 1
ATOM 772 C C . ILE A 1 95 ? -4.714 -5.912 -12.669 1.00 94.75 95 ILE A C 1
ATOM 774 O O . ILE A 1 95 ? -4.293 -4.765 -12.525 1.00 94.75 95 ILE A O 1
ATOM 778 N N . ASP A 1 96 ? -5.972 -6.179 -13.013 1.00 96.19 96 ASP A N 1
ATOM 779 C CA . ASP A 1 96 ? -6.962 -5.126 -13.283 1.00 96.19 96 ASP A CA 1
ATOM 780 C C . ASP A 1 96 ? -7.760 -4.721 -12.034 1.00 96.19 96 ASP A C 1
ATOM 782 O O . ASP A 1 96 ? -8.389 -3.662 -12.002 1.00 96.19 96 ASP A O 1
ATOM 786 N N . ARG A 1 97 ? -7.769 -5.574 -11.000 1.00 96.00 97 ARG A N 1
ATOM 787 C CA . ARG A 1 97 ? -8.565 -5.383 -9.786 1.00 96.00 97 ARG A CA 1
ATOM 788 C C . ARG A 1 97 ? -7.889 -6.006 -8.569 1.00 96.00 97 ARG A C 1
ATOM 790 O O . ARG A 1 97 ? -7.487 -7.163 -8.614 1.00 96.00 97 ARG A O 1
ATOM 797 N N . ALA A 1 98 ? -7.878 -5.252 -7.474 1.00 96.69 98 ALA A N 1
ATOM 798 C CA . ALA A 1 98 ? -7.619 -5.727 -6.121 1.00 96.69 98 ALA A CA 1
ATOM 799 C C . ALA A 1 98 ? -8.759 -5.252 -5.208 1.00 96.69 98 ALA A C 1
ATOM 801 O O . ALA A 1 98 ? -9.295 -4.159 -5.398 1.00 96.69 98 ALA A O 1
ATOM 802 N N . ASP A 1 99 ? -9.136 -6.074 -4.237 1.00 97.62 99 ASP A N 1
ATOM 803 C CA . ASP A 1 99 ? -10.187 -5.801 -3.263 1.00 97.62 99 ASP A CA 1
ATOM 804 C C . ASP A 1 99 ? -9.576 -5.791 -1.857 1.00 97.62 99 ASP A C 1
ATOM 806 O O . ASP A 1 99 ? -8.945 -6.764 -1.442 1.00 97.62 99 ASP A O 1
ATOM 810 N N . ILE A 1 100 ? -9.799 -4.697 -1.125 1.00 97.31 100 ILE A N 1
ATOM 811 C CA . ILE A 1 100 ? -9.394 -4.529 0.275 1.00 97.31 100 ILE A CA 1
ATOM 812 C C . ILE A 1 100 ? -10.637 -4.685 1.149 1.00 97.31 100 ILE A C 1
ATOM 814 O O . ILE A 1 100 ? -11.684 -4.096 0.865 1.00 97.31 100 ILE A O 1
ATOM 818 N N . ARG A 1 101 ? -10.529 -5.467 2.221 1.00 95.69 101 ARG A N 1
ATOM 819 C CA . ARG A 1 101 ? -11.589 -5.667 3.212 1.00 95.69 101 ARG A CA 1
ATOM 820 C C . ARG A 1 101 ? -11.069 -5.279 4.584 1.00 95.69 101 ARG A C 1
ATOM 822 O O . ARG A 1 101 ? -10.014 -5.750 4.988 1.00 95.69 101 ARG A O 1
ATOM 829 N N . ILE A 1 102 ? -11.824 -4.444 5.291 1.00 93.94 102 ILE A N 1
ATOM 830 C CA . ILE A 1 102 ? -11.541 -4.074 6.678 1.00 93.94 102 ILE A CA 1
ATOM 831 C C . ILE A 1 102 ? -12.771 -4.423 7.501 1.00 93.94 102 ILE A C 1
ATOM 833 O O . ILE A 1 102 ? -13.876 -3.983 7.168 1.00 93.94 102 ILE A O 1
ATOM 837 N N . ASP A 1 103 ? -12.587 -5.218 8.549 1.00 88.38 103 ASP A N 1
ATOM 838 C CA . ASP A 1 103 ? -13.663 -5.522 9.484 1.00 88.38 103 ASP A CA 1
ATOM 839 C C . ASP A 1 103 ? -13.712 -4.446 10.574 1.00 88.38 103 ASP A C 1
ATOM 841 O O . ASP A 1 103 ? -12.774 -4.259 11.346 1.00 88.38 103 ASP A O 1
ATOM 845 N N . LEU A 1 104 ? -14.817 -3.702 10.609 1.00 86.50 104 LEU A N 1
ATOM 846 C CA . LEU A 1 104 ? -15.050 -2.638 11.585 1.00 86.50 104 LEU A CA 1
ATOM 847 C C . LEU A 1 104 ? -15.765 -3.125 12.849 1.00 86.50 104 LEU A C 1
ATOM 849 O O . LEU A 1 104 ? -15.896 -2.351 13.796 1.00 86.50 104 LEU A O 1
ATOM 853 N N . ASN A 1 105 ? -16.265 -4.364 12.857 1.00 81.38 105 ASN A N 1
ATOM 854 C CA . ASN A 1 105 ? -17.083 -4.889 13.952 1.00 81.38 105 ASN A CA 1
ATOM 855 C C . ASN A 1 105 ? -16.266 -5.589 15.047 1.00 81.38 105 ASN A C 1
ATOM 857 O O . ASN A 1 105 ? -16.858 -6.056 16.022 1.00 81.38 105 ASN A O 1
ATOM 861 N N . GLN A 1 106 ? -14.944 -5.664 14.888 1.00 58.22 106 GLN A N 1
ATOM 862 C CA . GLN A 1 106 ? -14.005 -6.183 15.886 1.00 58.22 106 GLN A CA 1
ATOM 863 C C . GLN A 1 106 ? -13.378 -5.053 16.690 1.00 58.22 106 GLN A C 1
ATOM 865 O O . GLN A 1 106 ? -13.073 -4.004 16.079 1.00 58.22 106 GLN A O 1
#

Foldseek 3Di:
DVVVVVVVVVVVVVVVVVVVVVPPDDDDLQAPFDKDKPFFAAVPKDWDFDPVCVPPDPVPTDIAIAHCVDPVRHQGPNQVRHPDPVGHTDGYPPDPDMDMDTDSPD

Radius of gyration: 24.68 Å; chains: 1; bounding box: 46×49×67 Å

pLDDT: mean 89.89, std 10.47, range [58.22, 98.44]

Sequence (106 aa):
MFWLQRLFLYCLCMCSVFYRLASSQGFNSFLNKDIDANETCGNPAEIYFRTQEGVLHPRLRTMLVCNATDPEKSHPPRYMIDDDLVTFWQSKASIDRADIRIDLNQ

InterPro domains:
  IPR008211 Laminin, N-terminal [PF00055] (27-106)
  IPR008211 Laminin, N-terminal [PS51117] (18-106)

Organism: Paramuricea clavata (NCBI:txid317549)

Secondary structure (DSSP, 8-state):
-HHHHHHHHHHHHHHHHHHHHHHT----TTTT--EEES--S-SS-EEE--GGGGGS-GGGS--EEE-TT-GGG---GGGGSSS-SS----PPTT-S---EEE----